Protein AF-A0A6J6BYZ2-F1 (afdb_monomer)

Structure (mmCIF, N/CA/C/O backbone):
data_AF-A0A6J6BYZ2-F1
#
_entry.id   AF-A0A6J6BYZ2-F1
#
loop_
_atom_site.group_PDB
_atom_site.id
_atom_site.type_symbol
_atom_site.label_atom_id
_atom_site.label_alt_id
_atom_site.label_comp_id
_atom_site.label_asym_id
_atom_site.label_entity_id
_atom_site.label_seq_id
_atom_site.pdbx_PDB_ins_code
_atom_site.Cartn_x
_atom_site.Cartn_y
_atom_site.Cartn_z
_atom_site.occupancy
_atom_site.B_iso_or_equiv
_atom_site.auth_seq_id
_atom_site.auth_comp_id
_atom_site.auth_asym_id
_atom_site.auth_atom_id
_atom_site.pdbx_PDB_model_num
ATOM 1 N N . MET A 1 1 ? 8.458 2.275 -11.409 1.00 92.25 1 MET A N 1
ATOM 2 C CA . MET A 1 1 ? 8.132 2.895 -10.101 1.00 92.25 1 MET A CA 1
ATOM 3 C C . MET A 1 1 ? 6.629 3.057 -10.037 1.00 92.25 1 MET A C 1
ATOM 5 O O . MET A 1 1 ? 6.067 3.569 -10.996 1.00 92.25 1 MET A O 1
ATOM 9 N N . ILE A 1 2 ? 5.997 2.634 -8.947 1.00 96.31 2 ILE A N 1
ATOM 10 C CA . ILE A 1 2 ? 4.551 2.779 -8.739 1.00 96.31 2 ILE A CA 1
ATOM 11 C C . ILE A 1 2 ? 4.297 4.046 -7.915 1.00 96.31 2 ILE A C 1
ATOM 13 O O . ILE A 1 2 ? 4.991 4.297 -6.932 1.00 96.31 2 ILE A O 1
ATOM 17 N N . VAL A 1 3 ? 3.327 4.867 -8.313 1.00 97.38 3 VAL A N 1
ATOM 18 C CA . VAL A 1 3 ? 3.015 6.133 -7.636 1.00 97.38 3 VAL A CA 1
ATOM 19 C C . VAL A 1 3 ? 1.524 6.199 -7.349 1.00 97.38 3 VAL A C 1
ATOM 21 O O . VAL A 1 3 ? 0.715 6.078 -8.263 1.00 97.38 3 VAL A O 1
ATOM 24 N N . ASP A 1 4 ? 1.172 6.419 -6.087 1.00 97.44 4 ASP A N 1
ATOM 25 C CA . ASP A 1 4 ? -0.207 6.595 -5.637 1.00 97.44 4 ASP A CA 1
ATOM 26 C C . ASP A 1 4 ? -0.396 8.027 -5.120 1.00 97.44 4 ASP A C 1
ATOM 28 O O . ASP A 1 4 ? 0.262 8.461 -4.170 1.00 97.44 4 ASP A O 1
ATOM 32 N N . LEU A 1 5 ? -1.257 8.785 -5.801 1.00 96.62 5 LEU A N 1
ATOM 33 C CA . LEU A 1 5 ? -1.532 10.184 -5.486 1.00 96.62 5 LEU A CA 1
ATOM 34 C C . LEU A 1 5 ? -2.597 10.269 -4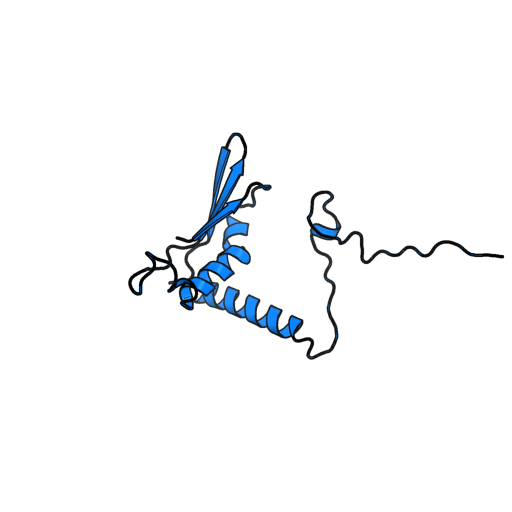.390 1.00 96.62 5 LEU A C 1
ATOM 36 O O . LEU A 1 5 ? -3.701 9.746 -4.534 1.00 96.62 5 LEU A O 1
ATOM 40 N N . LYS A 1 6 ? -2.286 10.981 -3.307 1.00 94.06 6 LYS A N 1
ATOM 41 C CA . LYS A 1 6 ? -3.182 11.192 -2.167 1.00 94.06 6 LYS A CA 1
ATOM 42 C C . LYS A 1 6 ? -3.421 12.679 -1.932 1.00 94.06 6 LYS A C 1
ATOM 44 O O . LYS A 1 6 ? -2.505 13.483 -2.030 1.00 94.06 6 LYS A O 1
ATOM 49 N N . THR A 1 7 ? -4.640 13.033 -1.540 1.00 91.88 7 THR A N 1
ATOM 50 C CA . THR A 1 7 ? -5.015 14.394 -1.101 1.00 91.88 7 THR A CA 1
ATOM 51 C C . THR A 1 7 ? -5.242 14.491 0.412 1.00 91.88 7 THR A C 1
ATOM 53 O O . THR A 1 7 ? -5.524 15.563 0.939 1.00 91.88 7 THR A O 1
ATOM 56 N N . GLY A 1 8 ? -5.150 13.359 1.118 1.00 86.25 8 GLY A N 1
ATOM 57 C CA . GLY A 1 8 ? -5.378 13.261 2.558 1.00 86.25 8 GLY A CA 1
ATOM 58 C C . GLY A 1 8 ? -4.173 13.662 3.410 1.00 86.25 8 GLY A C 1
ATOM 59 O O . GLY A 1 8 ? -3.166 14.175 2.923 1.00 86.25 8 GLY A O 1
ATOM 60 N N . THR A 1 9 ? -4.274 13.395 4.711 1.00 87.12 9 THR A N 1
ATOM 61 C CA . THR A 1 9 ? -3.189 13.644 5.665 1.00 87.12 9 THR A CA 1
ATOM 62 C C . THR A 1 9 ? -1.993 12.733 5.404 1.00 87.12 9 THR A C 1
ATOM 64 O O . THR A 1 9 ? -2.130 11.528 5.203 1.00 87.12 9 THR A O 1
ATOM 67 N N . GLU A 1 10 ? -0.807 13.331 5.444 1.00 90.81 10 GLU A N 1
ATOM 68 C CA . GLU A 1 10 ? 0.463 12.648 5.229 1.00 90.81 10 GLU A CA 1
ATOM 69 C C . GLU A 1 10 ? 0.753 11.639 6.351 1.00 90.81 10 GLU A C 1
ATOM 71 O O . GLU A 1 10 ? 0.561 11.933 7.532 1.00 90.81 10 GLU A O 1
ATOM 76 N N . ILE A 1 11 ? 1.290 10.469 6.001 1.00 92.75 11 ILE A N 1
ATOM 77 C CA . ILE A 1 11 ? 1.820 9.499 6.975 1.00 92.75 11 ILE A CA 1
ATOM 78 C C . ILE A 1 11 ? 3.329 9.699 7.185 1.00 92.75 11 ILE A C 1
ATOM 80 O O . ILE A 1 11 ? 3.973 10.450 6.449 1.00 92.75 11 ILE A O 1
ATOM 84 N N . SER A 1 12 ? 3.932 9.047 8.184 1.00 95.12 12 SER A N 1
ATOM 85 C CA . SER A 1 12 ? 5.396 9.057 8.339 1.00 95.12 12 SER A CA 1
ATOM 86 C C . SER A 1 12 ? 6.078 8.220 7.250 1.00 95.12 12 SER A C 1
ATOM 88 O O . SER A 1 12 ? 5.460 7.342 6.649 1.00 95.12 12 SER A O 1
ATOM 90 N N . LYS A 1 13 ? 7.365 8.484 6.991 1.00 95.31 13 LYS A N 1
ATOM 91 C CA . LYS A 1 13 ? 8.161 7.692 6.036 1.00 95.31 13 LYS A CA 1
ATOM 92 C C . LYS A 1 13 ? 8.257 6.226 6.463 1.00 95.31 13 LYS A C 1
ATOM 94 O O . LYS A 1 13 ? 8.053 5.353 5.633 1.00 95.31 13 LYS A O 1
ATOM 99 N N . ASP A 1 14 ? 8.445 5.968 7.755 1.00 96.31 14 ASP A N 1
ATOM 100 C CA . ASP A 1 14 ? 8.530 4.601 8.282 1.00 96.31 14 ASP A CA 1
ATOM 101 C C . ASP A 1 14 ? 7.211 3.839 8.103 1.00 96.31 14 ASP A C 1
ATOM 103 O O . ASP A 1 14 ? 7.212 2.689 7.685 1.00 96.31 14 ASP A O 1
ATOM 107 N N . LYS A 1 15 ? 6.058 4.497 8.310 1.00 95.25 15 LYS A N 1
ATOM 108 C CA . LYS A 1 15 ? 4.747 3.880 8.040 1.00 95.25 15 LYS A CA 1
ATOM 109 C C . LYS A 1 15 ? 4.523 3.578 6.559 1.00 95.25 15 LYS A C 1
ATOM 111 O O . LYS A 1 15 ? 3.725 2.705 6.240 1.00 95.25 15 LYS A O 1
ATOM 116 N N . ALA A 1 16 ? 5.184 4.303 5.661 1.00 96.50 16 ALA A N 1
ATOM 117 C CA . ALA A 1 16 ? 5.076 4.051 4.231 1.00 96.50 16 ALA A CA 1
ATOM 118 C C . ALA A 1 16 ? 5.827 2.785 3.802 1.00 96.50 16 ALA A C 1
ATOM 120 O O . ALA A 1 16 ? 5.404 2.136 2.850 1.00 96.50 16 ALA A O 1
ATOM 121 N N . GLN A 1 17 ? 6.883 2.405 4.529 1.00 96.56 17 GLN A N 1
ATOM 122 C CA . GLN A 1 17 ? 7.647 1.185 4.255 1.00 96.56 17 GLN A CA 1
ATOM 123 C C . GLN A 1 17 ? 6.801 -0.080 4.419 1.00 96.56 17 GLN A C 1
ATOM 125 O O . GLN A 1 17 ? 6.927 -0.995 3.614 1.00 96.56 17 GLN A O 1
ATOM 130 N N . GLU A 1 18 ? 5.858 -0.079 5.361 1.00 95.19 18 GLU A N 1
ATOM 131 C CA . GLU A 1 18 ? 4.939 -1.198 5.610 1.00 95.19 18 GLU A CA 1
ATOM 132 C C . GLU A 1 18 ? 3.512 -0.925 5.100 1.00 95.19 18 GLU A C 1
ATOM 134 O O . GLU A 1 18 ? 2.542 -1.513 5.572 1.00 95.19 18 GLU A O 1
ATOM 139 N N . HIS A 1 19 ? 3.338 0.013 4.160 1.00 96.88 19 HIS A N 1
ATOM 140 C CA . HIS A 1 19 ? 2.005 0.416 3.713 1.00 96.88 19 HIS A CA 1
ATOM 141 C C . HIS A 1 19 ? 1.349 -0.672 2.836 1.00 96.88 19 HIS A C 1
ATOM 143 O O . HIS A 1 19 ? 1.817 -0.893 1.711 1.00 96.88 19 HIS A O 1
ATOM 149 N N . PRO A 1 20 ? 0.225 -1.295 3.259 1.00 96.12 20 PRO A N 1
ATOM 150 C CA . PRO A 1 20 ? -0.340 -2.462 2.569 1.00 96.12 20 PRO A CA 1
ATOM 151 C C . PRO A 1 20 ? -0.735 -2.188 1.118 1.00 96.12 20 PRO A C 1
ATOM 153 O O . PRO A 1 20 ? -0.490 -3.003 0.235 1.00 96.12 20 PRO A O 1
ATOM 156 N N . GLN A 1 21 ? -1.296 -1.004 0.844 1.00 96.31 21 GLN A N 1
ATOM 157 C CA . GLN A 1 21 ? -1.715 -0.631 -0.509 1.00 96.31 21 GLN A CA 1
ATOM 158 C C . GLN A 1 21 ? -0.522 -0.554 -1.477 1.00 96.31 21 GLN A C 1
ATOM 160 O O . GLN A 1 21 ? -0.639 -0.983 -2.620 1.00 96.31 21 GLN A O 1
ATOM 165 N N . LEU A 1 22 ? 0.629 -0.033 -1.025 1.00 98.00 22 LEU A N 1
ATOM 166 C CA . LEU A 1 22 ? 1.819 0.059 -1.874 1.00 98.00 22 LEU A CA 1
ATOM 167 C C . LEU A 1 22 ? 2.421 -1.334 -2.094 1.00 98.00 22 LEU A C 1
ATOM 169 O O . LEU A 1 22 ? 2.719 -1.687 -3.235 1.00 98.00 22 LEU A O 1
ATOM 173 N N . GLY A 1 23 ? 2.517 -2.140 -1.029 1.00 97.50 23 GLY A N 1
ATOM 174 C CA . GLY A 1 23 ? 3.030 -3.508 -1.100 1.00 97.50 23 GLY A CA 1
ATOM 175 C C . GLY A 1 23 ? 2.210 -4.374 -2.056 1.00 97.50 23 GLY A C 1
ATOM 176 O O . GLY A 1 23 ? 2.769 -5.060 -2.906 1.00 97.50 23 GLY A O 1
ATOM 177 N N . LEU A 1 24 ? 0.880 -4.253 -2.015 1.00 97.69 24 LEU A N 1
ATOM 178 C CA . LEU A 1 24 ? -0.014 -4.979 -2.915 1.00 97.69 24 LEU A CA 1
ATOM 179 C C . LEU A 1 24 ? 0.191 -4.603 -4.391 1.00 97.69 24 LEU A C 1
ATOM 181 O O . LEU A 1 24 ? 0.211 -5.485 -5.246 1.00 97.69 24 LEU A O 1
ATOM 185 N N . TYR A 1 25 ? 0.390 -3.319 -4.711 1.00 97.75 25 TYR A N 1
ATOM 186 C CA . TYR A 1 25 ? 0.705 -2.916 -6.086 1.00 97.75 25 TYR A CA 1
ATOM 187 C C . TYR A 1 25 ? 2.048 -3.471 -6.557 1.00 97.75 25 TYR A C 1
ATOM 189 O O . TYR A 1 25 ? 2.180 -3.893 -7.705 1.00 97.75 25 TYR A O 1
ATOM 197 N N . GLN A 1 26 ? 3.041 -3.495 -5.670 1.00 97.56 26 GLN A N 1
ATOM 198 C CA . GLN A 1 26 ? 4.342 -4.087 -5.957 1.00 97.56 26 GLN A CA 1
ATOM 199 C C . GLN A 1 26 ? 4.236 -5.598 -6.217 1.00 97.56 26 GLN A C 1
ATOM 201 O O . GLN A 1 26 ? 4.807 -6.079 -7.195 1.00 97.56 26 GLN A O 1
ATOM 206 N N . LEU A 1 27 ? 3.451 -6.330 -5.416 1.00 96.94 27 LEU A N 1
ATOM 207 C CA . LEU A 1 27 ? 3.160 -7.748 -5.655 1.00 96.94 27 LEU A CA 1
ATOM 208 C C . LEU A 1 27 ? 2.412 -7.972 -6.972 1.00 96.94 27 LEU A C 1
ATOM 210 O O . LEU A 1 27 ? 2.736 -8.909 -7.696 1.00 96.94 27 LEU A O 1
ATOM 214 N N . ALA A 1 28 ? 1.453 -7.112 -7.315 1.00 95.81 28 ALA A N 1
ATOM 215 C CA . ALA A 1 28 ? 0.739 -7.194 -8.586 1.00 95.81 28 ALA A CA 1
ATOM 216 C C . ALA A 1 28 ? 1.699 -7.053 -9.780 1.00 95.81 28 ALA A C 1
ATOM 218 O O . ALA A 1 28 ? 1.631 -7.845 -10.719 1.00 95.81 28 ALA A O 1
ATOM 219 N N . PHE A 1 29 ? 2.645 -6.108 -9.714 1.00 95.19 29 PHE A N 1
ATOM 220 C CA . PHE A 1 29 ? 3.699 -5.980 -10.723 1.00 95.19 29 PHE A CA 1
ATOM 221 C C . PHE A 1 29 ? 4.583 -7.232 -10.782 1.00 95.19 29 PHE A C 1
ATOM 223 O O . PHE A 1 29 ? 4.800 -7.773 -11.861 1.00 95.19 29 PHE A O 1
ATOM 230 N N . ALA A 1 30 ? 5.052 -7.724 -9.631 1.00 93.44 30 ALA A N 1
ATOM 231 C CA . ALA A 1 30 ? 5.898 -8.918 -9.558 1.00 93.44 30 ALA A CA 1
ATOM 232 C C . ALA A 1 30 ? 5.206 -10.192 -10.084 1.00 93.44 30 ALA A C 1
ATOM 234 O O . ALA A 1 30 ? 5.884 -11.127 -10.496 1.00 93.44 30 ALA A O 1
ATOM 235 N N . ASN A 1 31 ? 3.870 -10.217 -10.085 1.00 93.44 31 ASN A N 1
ATOM 236 C CA . ASN A 1 31 ? 3.042 -11.308 -10.597 1.00 93.44 31 ASN A CA 1
ATOM 237 C C . ASN A 1 31 ? 2.415 -10.994 -11.969 1.00 93.44 31 ASN A C 1
ATOM 239 O O . ASN A 1 31 ? 1.377 -11.561 -12.305 1.00 93.44 31 ASN A O 1
ATOM 243 N N . HIS A 1 32 ? 3.023 -10.104 -12.764 1.00 93.06 32 HIS A N 1
ATOM 244 C CA . HIS A 1 32 ? 2.641 -9.854 -14.164 1.00 93.06 32 HIS A CA 1
ATOM 245 C C . HIS A 1 32 ? 1.222 -9.294 -14.371 1.00 93.06 32 HIS A C 1
ATOM 247 O O . HIS A 1 32 ? 0.675 -9.318 -15.475 1.00 93.06 32 HIS A O 1
ATOM 253 N N . ALA A 1 33 ? 0.596 -8.736 -13.328 1.00 94.56 33 ALA A N 1
ATOM 254 C CA . ALA A 1 33 ? -0.770 -8.218 -13.427 1.00 94.56 33 ALA A CA 1
ATOM 255 C C . ALA A 1 33 ? -0.882 -6.994 -14.357 1.00 94.56 33 ALA A C 1
ATOM 257 O O . ALA A 1 33 ? -1.978 -6.663 -14.808 1.00 94.56 33 ALA A O 1
ATOM 258 N N . PHE A 1 34 ? 0.235 -6.320 -14.648 1.00 93.62 34 PHE A N 1
ATOM 259 C CA . PHE A 1 34 ? 0.287 -5.094 -15.447 1.00 93.62 34 PHE A CA 1
ATOM 260 C C . PHE A 1 34 ? 0.803 -5.291 -16.879 1.00 93.62 34 PHE A C 1
ATOM 262 O O . PHE A 1 34 ? 0.922 -4.306 -17.599 1.00 93.62 34 PHE A O 1
ATOM 269 N N . ASP A 1 35 ? 1.038 -6.526 -17.332 1.00 92.44 35 ASP A N 1
ATOM 270 C CA . ASP A 1 35 ? 1.571 -6.824 -18.677 1.00 92.44 35 ASP A CA 1
ATOM 271 C C . ASP A 1 35 ? 0.663 -6.332 -19.826 1.00 92.44 35 ASP A C 1
ATOM 273 O O . ASP A 1 35 ? 1.082 -6.226 -20.975 1.00 92.44 35 ASP A O 1
ATOM 277 N N . HIS A 1 36 ? -0.599 -6.021 -19.525 1.00 92.31 36 HIS A N 1
ATOM 278 C CA . HIS A 1 36 ? -1.563 -5.460 -20.473 1.00 92.31 36 HIS A CA 1
ATOM 279 C C . HIS A 1 36 ? -1.447 -3.933 -20.646 1.00 92.31 36 HIS A C 1
ATOM 281 O O . HIS A 1 36 ? -2.149 -3.362 -21.480 1.00 92.31 36 HIS A O 1
ATOM 287 N N . ILE A 1 37 ? -0.622 -3.258 -19.841 1.00 93.44 37 ILE A N 1
ATOM 288 C CA . ILE A 1 37 ? -0.443 -1.805 -19.876 1.00 93.44 37 ILE A CA 1
ATOM 289 C C . ILE A 1 37 ? 0.653 -1.455 -20.884 1.00 93.44 37 ILE A C 1
ATOM 291 O O . ILE A 1 37 ? 1.786 -1.922 -20.782 1.00 93.44 37 ILE A O 1
ATOM 295 N N . GLU A 1 38 ? 0.332 -0.580 -21.837 1.00 93.81 38 GLU A N 1
ATOM 296 C CA . GLU A 1 38 ? 1.305 -0.070 -22.804 1.00 93.81 38 GLU A CA 1
ATOM 297 C C . GLU A 1 38 ? 2.503 0.587 -22.095 1.00 93.81 38 GLU A C 1
ATOM 299 O O . GLU A 1 38 ? 2.342 1.424 -21.204 1.00 93.81 38 GLU A O 1
ATOM 304 N N . GLY A 1 39 ? 3.716 0.206 -22.500 1.00 88.38 39 GLY A N 1
ATOM 305 C CA . GLY A 1 39 ? 4.960 0.710 -21.914 1.00 88.38 39 GLY A CA 1
ATOM 306 C C . GLY A 1 39 ? 5.473 -0.079 -20.705 1.00 88.38 39 GLY A C 1
ATOM 307 O O . GLY A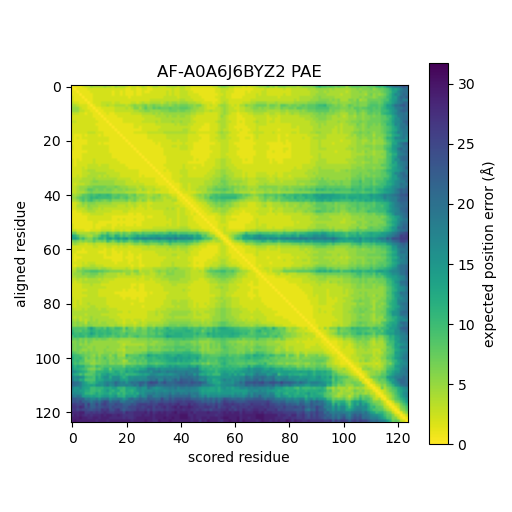 1 39 ? 6.538 0.262 -20.193 1.00 88.38 39 GLY A O 1
ATOM 308 N N . ILE A 1 40 ? 4.766 -1.127 -20.270 1.00 90.62 40 ILE A N 1
ATOM 309 C CA . ILE A 1 40 ? 5.291 -2.143 -19.350 1.00 90.62 40 ILE A CA 1
ATOM 310 C C . ILE A 1 40 ? 5.574 -3.404 -20.164 1.00 90.62 40 ILE A C 1
ATOM 312 O O . ILE A 1 40 ? 4.687 -3.956 -20.809 1.00 90.62 40 ILE A O 1
ATOM 316 N N . ASP A 1 41 ? 6.826 -3.844 -20.154 1.00 86.81 41 ASP A N 1
ATOM 317 C CA . ASP A 1 41 ? 7.294 -5.022 -20.883 1.00 86.81 41 ASP A CA 1
ATOM 318 C C . ASP A 1 41 ? 8.076 -5.980 -19.973 1.00 86.81 41 ASP A C 1
ATOM 320 O O . ASP A 1 41 ? 8.327 -5.702 -18.800 1.00 86.81 41 ASP A O 1
ATOM 324 N N . SER A 1 42 ? 8.514 -7.115 -20.519 1.00 82.69 42 SER A N 1
ATOM 325 C CA . SER A 1 42 ? 9.283 -8.118 -19.771 1.00 82.69 42 SER A CA 1
ATOM 326 C C . SER A 1 42 ? 10.649 -7.626 -19.272 1.00 82.69 42 SER A C 1
ATOM 328 O O . SER A 1 42 ? 11.267 -8.294 -18.447 1.00 82.69 42 SER A O 1
ATOM 330 N N . ALA A 1 43 ? 11.159 -6.506 -19.794 1.00 87.69 43 ALA A N 1
ATOM 331 C CA . ALA A 1 43 ? 12.405 -5.889 -19.341 1.00 87.69 43 ALA A CA 1
ATOM 332 C C . ALA A 1 43 ? 12.171 -4.852 -18.228 1.00 87.69 43 ALA A C 1
ATOM 334 O O . ALA A 1 43 ? 13.126 -4.358 -17.625 1.00 87.69 43 ALA A O 1
ATOM 335 N N . SER A 1 44 ? 10.913 -4.519 -17.944 1.00 91.50 44 SER A N 1
ATOM 336 C CA . SER A 1 44 ? 10.538 -3.553 -16.925 1.00 91.50 44 SER A CA 1
ATOM 337 C C . SER A 1 44 ? 10.822 -4.106 -15.530 1.00 91.50 44 SER A C 1
ATOM 339 O O . SER A 1 44 ? 10.396 -5.199 -15.165 1.00 91.50 44 SER A O 1
ATOM 341 N N . VAL A 1 45 ? 11.533 -3.321 -14.717 1.00 91.81 45 VAL A N 1
ATOM 342 C CA . VAL A 1 45 ? 11.939 -3.712 -13.360 1.00 91.81 45 VAL A CA 1
ATOM 343 C C . VAL A 1 45 ? 11.183 -2.895 -12.318 1.00 91.81 45 VAL A C 1
ATOM 345 O O . VAL A 1 45 ? 10.959 -1.686 -12.462 1.00 91.81 45 VAL A O 1
ATOM 348 N N . LEU A 1 46 ? 10.817 -3.552 -11.219 1.00 93.25 46 LEU A N 1
ATOM 349 C CA . LEU A 1 46 ? 10.164 -2.911 -10.092 1.00 93.25 46 LEU A CA 1
ATOM 350 C C . LEU A 1 46 ? 11.129 -1.960 -9.367 1.00 93.25 46 LEU A C 1
ATOM 352 O O . LEU A 1 46 ? 12.020 -2.375 -8.630 1.00 93.25 46 LEU A O 1
ATOM 356 N N . GLY A 1 47 ? 10.919 -0.658 -9.549 1.00 94.62 47 GLY A N 1
ATOM 357 C CA . GLY A 1 47 ? 11.709 0.394 -8.896 1.00 94.62 47 GLY A CA 1
ATOM 358 C C . GLY A 1 47 ? 11.250 0.783 -7.485 1.00 94.62 47 GLY A C 1
ATOM 359 O O . GLY A 1 47 ? 11.742 1.778 -6.967 1.00 94.62 47 GLY A O 1
ATOM 360 N N . GLY A 1 48 ? 10.288 0.070 -6.893 1.00 96.31 48 GLY A N 1
ATOM 361 C CA . GLY A 1 48 ? 9.616 0.472 -5.653 1.00 96.31 48 GLY A CA 1
ATOM 362 C C . GLY A 1 48 ? 8.276 1.163 -5.879 1.00 96.31 48 GLY A C 1
ATOM 363 O O . GLY A 1 48 ? 7.765 1.235 -7.010 1.00 96.31 48 GLY A O 1
ATOM 364 N N . ALA A 1 49 ? 7.717 1.680 -4.788 1.00 98.00 49 ALA A N 1
ATOM 365 C CA . ALA A 1 49 ? 6.452 2.398 -4.783 1.00 98.00 49 ALA A CA 1
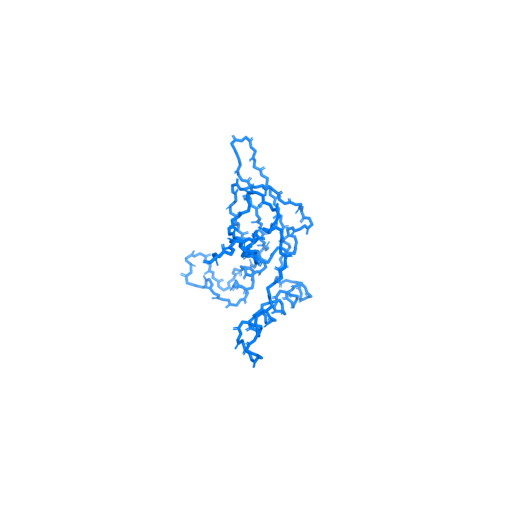ATOM 366 C C . ALA A 1 49 ? 6.514 3.651 -3.898 1.00 98.00 49 ALA A C 1
ATOM 368 O O . ALA A 1 49 ? 7.344 3.748 -2.998 1.00 98.00 49 ALA A O 1
ATOM 369 N N . LYS A 1 50 ? 5.639 4.632 -4.127 1.00 98.12 50 LYS A N 1
ATOM 370 C CA . LYS A 1 50 ? 5.516 5.796 -3.239 1.00 98.12 50 LYS A CA 1
ATOM 371 C C . LYS A 1 50 ? 4.103 6.350 -3.170 1.00 98.12 50 LYS A C 1
ATOM 373 O O . LYS A 1 50 ? 3.382 6.358 -4.166 1.00 98.12 50 LYS A O 1
ATOM 378 N N . LEU A 1 51 ? 3.761 6.901 -2.009 1.00 97.94 51 LEU A N 1
ATOM 379 C CA . LEU A 1 51 ? 2.641 7.828 -1.869 1.00 97.94 51 LEU A CA 1
ATOM 380 C C . LEU A 1 51 ? 3.138 9.243 -2.165 1.00 97.94 51 LEU A C 1
ATOM 382 O O . LEU A 1 51 ? 4.168 9.665 -1.630 1.00 97.94 51 LEU A O 1
ATOM 386 N N . VAL A 1 52 ? 2.402 9.983 -2.985 1.00 97.50 52 VAL A N 1
ATOM 387 C CA . VAL A 1 52 ? 2.630 11.413 -3.206 1.00 97.50 52 VAL A CA 1
ATOM 388 C C . VAL A 1 52 ? 1.422 12.159 -2.675 1.00 97.50 52 VAL A C 1
ATOM 390 O O . VAL A 1 52 ? 0.325 12.055 -3.218 1.00 97.50 52 VAL A O 1
ATOM 393 N N . PHE A 1 53 ? 1.631 12.901 -1.595 1.00 96.00 53 PHE A N 1
ATOM 394 C CA . PHE A 1 53 ? 0.612 13.740 -0.991 1.00 96.00 53 PHE A CA 1
ATOM 395 C C . PHE A 1 53 ? 0.622 15.101 -1.675 1.00 96.00 53 PHE A C 1
ATOM 397 O O . PHE A 1 53 ? 1.633 15.806 -1.654 1.00 96.00 53 PHE A O 1
ATOM 404 N N . VAL A 1 54 ? -0.502 15.451 -2.292 1.00 94.00 54 VAL A N 1
ATOM 405 C CA . VAL A 1 54 ? -0.726 16.722 -2.975 1.00 94.00 54 VAL A CA 1
ATOM 406 C C . VAL A 1 54 ? -1.729 17.523 -2.157 1.00 94.00 54 VAL A C 1
ATOM 408 O O . VAL A 1 54 ? -2.878 17.115 -1.999 1.00 94.00 54 VAL A O 1
ATOM 411 N N . ASN A 1 55 ? -1.292 18.667 -1.642 1.00 87.00 55 ASN A N 1
ATOM 412 C CA . ASN A 1 55 ? -2.165 19.665 -1.033 1.00 87.00 55 ASN A CA 1
ATOM 413 C C . ASN A 1 55 ? -1.961 21.026 -1.716 1.00 87.00 55 ASN A C 1
ATOM 415 O O . ASN A 1 55 ? -1.016 21.198 -2.483 1.00 87.00 55 ASN A O 1
ATOM 419 N N . ASP A 1 56 ? -2.829 21.999 -1.428 1.00 78.00 56 ASP A N 1
ATOM 420 C CA . ASP A 1 56 ? -2.862 23.306 -2.109 1.00 78.00 56 ASP A CA 1
ATOM 421 C C . ASP A 1 56 ? -1.527 24.078 -2.095 1.00 78.00 56 ASP A C 1
ATOM 423 O O . ASP A 1 56 ? -1.368 25.045 -2.840 1.00 78.00 56 ASP A O 1
ATOM 427 N N . LYS A 1 57 ? -0.577 23.709 -1.221 1.00 79.25 57 LYS A N 1
ATOM 428 C CA . LYS A 1 57 ? 0.670 24.459 -1.000 1.00 79.25 57 LYS A CA 1
ATOM 429 C C . LYS A 1 57 ? 1.946 23.625 -1.071 1.00 79.25 57 LYS A C 1
ATOM 431 O O . LYS A 1 57 ? 3.010 24.204 -1.253 1.00 79.25 57 LYS A O 1
ATOM 436 N N . ASN A 1 58 ? 1.869 22.308 -0.904 1.00 84.19 58 ASN A N 1
ATOM 437 C CA . ASN A 1 58 ? 3.018 21.426 -0.751 1.00 84.19 58 ASN A CA 1
ATOM 438 C C . ASN A 1 58 ? 2.785 20.079 -1.444 1.00 84.19 58 ASN A C 1
ATOM 440 O O . ASN A 1 58 ? 1.682 19.529 -1.450 1.00 84.19 58 ASN A O 1
ATOM 444 N N . LEU A 1 59 ? 3.882 19.526 -1.959 1.00 92.62 59 LEU A N 1
ATOM 445 C CA . LEU A 1 59 ? 3.974 18.157 -2.442 1.00 92.62 59 LEU A CA 1
ATOM 446 C C . LEU A 1 59 ? 4.962 17.409 -1.554 1.00 92.62 59 LEU A C 1
ATOM 448 O O . LEU A 1 59 ? 6.075 17.886 -1.323 1.00 92.62 59 LEU A O 1
ATOM 452 N N . SER A 1 60 ? 4.563 16.247 -1.045 1.00 95.12 60 SER A N 1
ATOM 453 C CA . SER A 1 60 ? 5.439 15.430 -0.213 1.00 95.12 60 SER A CA 1
ATOM 454 C C . SER A 1 60 ? 5.390 13.964 -0.625 1.00 95.12 60 SER A C 1
ATOM 456 O O . SER A 1 60 ? 4.343 13.420 -0.968 1.00 95.12 60 SER A O 1
ATOM 458 N N . GLU A 1 61 ? 6.550 13.312 -0.607 1.00 96.88 61 GLU A N 1
ATOM 459 C CA . GLU A 1 61 ? 6.686 11.920 -1.031 1.00 96.88 61 GLU A CA 1
ATOM 460 C C . GLU A 1 61 ? 6.945 1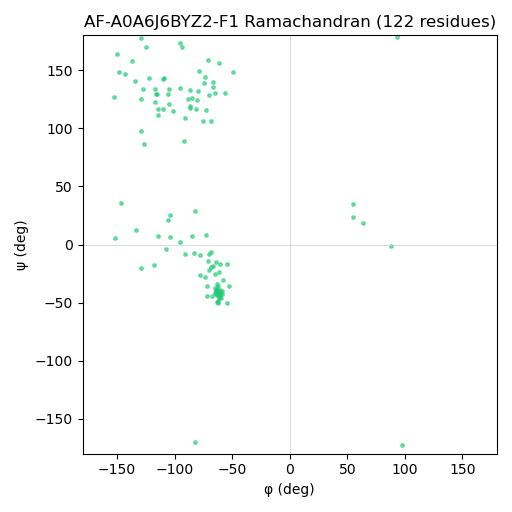1.011 0.168 1.00 96.88 61 GLU A C 1
ATOM 462 O O . GLU A 1 61 ? 7.653 11.383 1.113 1.00 96.88 61 GLU A O 1
ATOM 467 N N . ARG A 1 62 ? 6.371 9.808 0.133 1.00 97.50 62 ARG A N 1
ATOM 468 C CA . ARG A 1 62 ? 6.610 8.737 1.101 1.00 97.50 62 ARG A CA 1
ATOM 469 C C . ARG A 1 62 ? 6.948 7.445 0.353 1.00 97.50 62 ARG A C 1
ATOM 471 O O . ARG A 1 62 ? 6.030 6.791 -0.142 1.00 97.50 62 ARG A O 1
ATOM 478 N N . PRO A 1 63 ? 8.244 7.119 0.208 1.00 97.44 63 PRO A N 1
ATOM 479 C CA . PRO A 1 63 ? 8.674 5.938 -0.525 1.00 97.44 63 PRO A CA 1
ATOM 480 C C . PRO A 1 63 ? 8.522 4.663 0.310 1.00 97.44 63 PRO A C 1
ATOM 482 O O . PRO A 1 63 ? 8.689 4.688 1.530 1.00 97.44 63 PRO A O 1
ATOM 485 N N . GLN A 1 64 ? 8.260 3.567 -0.391 1.00 97.50 64 GLN A N 1
ATOM 486 C CA . GLN A 1 64 ? 8.394 2.186 0.045 1.00 97.50 64 GLN A CA 1
ATOM 487 C C . GLN A 1 64 ? 9.454 1.520 -0.832 1.00 97.50 64 GLN A C 1
ATOM 489 O O . GLN A 1 64 ? 9.436 1.669 -2.061 1.00 97.50 64 GLN A O 1
ATOM 494 N N . ASP A 1 65 ? 10.374 0.794 -0.205 1.00 96.06 65 ASP A N 1
ATOM 495 C CA . ASP A 1 65 ? 11.453 0.125 -0.926 1.00 96.06 65 ASP A CA 1
ATOM 496 C C . ASP A 1 65 ? 10.912 -0.918 -1.915 1.00 96.06 65 ASP A C 1
ATOM 498 O O . ASP A 1 65 ? 9.806 -1.447 -1.761 1.00 96.06 65 ASP A O 1
ATOM 502 N N . SER A 1 66 ? 11.708 -1.217 -2.9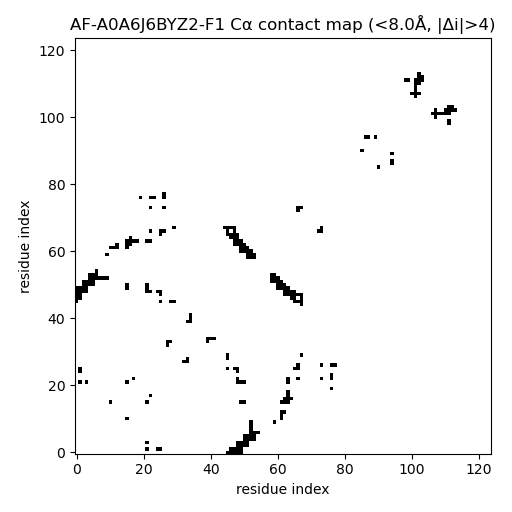45 1.00 96.69 66 SER A N 1
ATOM 503 C CA . SER A 1 66 ? 11.344 -2.235 -3.929 1.00 96.69 66 SER A CA 1
ATOM 504 C C . SER A 1 66 ? 11.273 -3.624 -3.307 1.00 96.69 66 SER A C 1
ATOM 506 O O . SER A 1 66 ? 12.231 -4.077 -2.681 1.00 96.69 66 SER A O 1
ATOM 508 N N . LEU A 1 67 ? 10.171 -4.327 -3.568 1.00 95.81 67 LEU A N 1
ATOM 509 C CA . LEU A 1 67 ? 10.039 -5.751 -3.249 1.00 95.81 67 LEU A CA 1
ATOM 510 C C . LEU A 1 67 ? 10.771 -6.657 -4.253 1.00 95.81 67 LEU A C 1
ATOM 512 O O . LEU A 1 67 ? 10.891 -7.852 -4.019 1.00 95.81 67 LEU A O 1
ATOM 516 N N . GLY A 1 68 ? 11.280 -6.114 -5.366 1.00 90.69 68 GLY A N 1
ATOM 517 C CA . GLY A 1 68 ? 11.904 -6.911 -6.431 1.00 90.69 68 GLY A CA 1
ATOM 518 C C . GLY A 1 68 ? 13.239 -7.562 -6.047 1.00 90.69 68 GLY A C 1
ATOM 519 O O . GLY A 1 68 ? 13.668 -8.502 -6.709 1.00 90.69 68 GLY A O 1
ATOM 520 N N . HIS A 1 69 ? 13.893 -7.066 -4.993 1.00 86.69 69 HIS A N 1
ATOM 521 C CA . HIS A 1 69 ? 15.187 -7.567 -4.505 1.00 86.69 69 HIS A CA 1
ATOM 522 C C . HIS A 1 69 ? 15.216 -7.771 -2.984 1.00 86.69 69 HIS A C 1
ATOM 524 O O . HIS A 1 69 ? 16.289 -7.900 -2.399 1.00 86.69 69 HIS A O 1
ATOM 530 N N . ASN A 1 70 ? 14.054 -7.738 -2.332 1.00 90.88 70 ASN A N 1
ATOM 531 C CA . ASN A 1 70 ? 13.937 -7.909 -0.891 1.00 90.88 70 ASN A CA 1
ATOM 532 C C . ASN A 1 70 ? 12.920 -9.014 -0.611 1.00 90.88 70 ASN A C 1
ATOM 534 O O . ASN A 1 70 ? 11.730 -8.744 -0.442 1.00 90.88 70 ASN A O 1
ATOM 538 N N . ASP A 1 71 ? 13.414 -10.251 -0.602 1.00 92.12 71 ASP A N 1
ATOM 539 C CA . ASP A 1 71 ? 12.587 -11.448 -0.448 1.00 92.12 71 ASP A CA 1
ATOM 540 C C . ASP A 1 71 ? 11.868 -11.474 0.905 1.00 92.12 71 ASP A C 1
ATOM 542 O O . ASP A 1 71 ? 10.705 -11.852 0.957 1.00 92.12 71 ASP A O 1
ATOM 546 N N . GLU A 1 72 ? 12.499 -10.978 1.974 1.00 94.00 72 GLU A N 1
ATOM 547 C CA . GLU A 1 72 ? 11.884 -10.891 3.306 1.00 94.00 72 GLU A CA 1
ATOM 548 C C . GLU A 1 72 ? 10.667 -9.953 3.306 1.00 94.00 72 GLU A C 1
ATOM 550 O O . GLU A 1 72 ? 9.578 -10.328 3.744 1.00 94.00 72 GLU A O 1
ATOM 555 N N . LYS A 1 73 ? 10.811 -8.734 2.763 1.00 93.44 73 LYS A N 1
ATOM 556 C CA . LYS A 1 73 ? 9.679 -7.799 2.637 1.00 93.44 73 LYS A CA 1
ATOM 557 C C . LYS A 1 73 ? 8.616 -8.339 1.685 1.00 93.44 73 LYS A C 1
ATOM 559 O O . LYS A 1 73 ? 7.426 -8.142 1.917 1.00 93.44 73 LYS A O 1
ATOM 564 N N . ARG A 1 74 ? 9.021 -9.004 0.603 1.00 95.69 74 ARG A N 1
ATOM 565 C CA . ARG A 1 74 ? 8.089 -9.617 -0.344 1.00 95.69 74 ARG A CA 1
ATOM 566 C C . ARG A 1 74 ? 7.256 -10.704 0.340 1.00 95.69 74 ARG A C 1
ATOM 568 O O . ARG A 1 74 ? 6.031 -10.646 0.266 1.00 95.69 74 ARG A O 1
ATOM 575 N N . GLU A 1 75 ? 7.906 -11.624 1.045 1.00 96.75 75 GLU A N 1
ATOM 576 C CA . GLU A 1 75 ? 7.264 -12.687 1.819 1.00 96.75 75 GLU A CA 1
ATOM 577 C C . GLU A 1 75 ? 6.325 -12.105 2.885 1.00 96.75 75 GLU A C 1
ATOM 579 O O . GLU A 1 75 ? 5.210 -12.592 3.058 1.00 96.75 75 GLU A O 1
ATOM 584 N N . HIS A 1 76 ? 6.717 -11.014 3.554 1.00 95.94 76 HIS A N 1
ATOM 585 C CA . HIS A 1 76 ? 5.849 -10.317 4.505 1.00 95.94 76 HIS A CA 1
ATOM 586 C C . HIS A 1 76 ? 4.503 -9.908 3.882 1.00 95.94 76 HIS A C 1
ATOM 588 O O . HIS A 1 76 ? 3.444 -10.207 4.442 1.00 95.94 76 HIS A O 1
ATOM 594 N N . PHE A 1 77 ? 4.520 -9.259 2.712 1.00 97.38 77 PHE A N 1
ATOM 595 C CA . PHE A 1 77 ? 3.287 -8.843 2.038 1.00 97.38 77 PHE A CA 1
ATOM 596 C C . PHE A 1 77 ? 2.511 -10.023 1.439 1.00 97.38 77 PHE A C 1
ATOM 598 O O . PHE A 1 77 ? 1.281 -10.007 1.478 1.00 97.38 77 PHE A O 1
ATOM 605 N N . GLU A 1 78 ? 3.186 -11.051 0.917 1.00 97.38 78 GLU A N 1
ATOM 606 C CA . GLU A 1 78 ? 2.525 -12.273 0.435 1.00 97.38 78 GLU A CA 1
ATOM 607 C C . GLU A 1 78 ? 1.782 -12.979 1.581 1.00 97.38 78 GLU A C 1
ATOM 609 O O . GLU A 1 78 ? 0.600 -13.303 1.441 1.00 97.38 78 GLU A O 1
ATOM 614 N N . ASN A 1 79 ? 2.423 -13.115 2.745 1.00 97.44 79 ASN A N 1
ATOM 615 C CA . ASN A 1 79 ? 1.814 -13.674 3.952 1.00 97.44 79 ASN A CA 1
ATOM 616 C C . ASN A 1 79 ? 0.644 -12.822 4.461 1.00 97.44 79 ASN A C 1
ATOM 618 O O . ASN A 1 79 ? -0.374 -13.373 4.873 1.00 97.44 79 ASN A O 1
ATOM 622 N N . MET A 1 80 ? 0.751 -11.490 4.393 1.00 95.88 80 MET A N 1
ATOM 623 C CA . MET A 1 80 ? -0.347 -10.582 4.743 1.00 95.88 80 MET A CA 1
ATOM 624 C C . MET A 1 80 ? -1.570 -10.786 3.837 1.00 95.88 80 MET A C 1
ATOM 626 O O . MET A 1 80 ? -2.701 -10.788 4.316 1.00 95.88 80 MET A O 1
ATOM 630 N N . VAL A 1 81 ? -1.369 -10.961 2.527 1.00 95.94 81 VAL A N 1
ATOM 631 C CA . VAL A 1 81 ? -2.474 -11.233 1.593 1.00 95.94 81 VAL A CA 1
ATOM 632 C C . VAL A 1 81 ? -3.072 -12.614 1.860 1.00 95.94 81 VAL A C 1
ATOM 634 O O . VAL A 1 81 ? -4.294 -12.743 1.919 1.00 95.94 81 VAL A O 1
ATOM 637 N N . ALA A 1 82 ? -2.231 -13.631 2.057 1.00 96.06 82 ALA A N 1
ATOM 638 C CA . ALA A 1 82 ? -2.675 -14.993 2.328 1.00 96.06 82 ALA A CA 1
ATOM 639 C C . ALA A 1 82 ? -3.527 -15.081 3.604 1.00 96.06 82 ALA A C 1
ATOM 641 O O . ALA A 1 82 ? -4.613 -15.661 3.561 1.00 96.06 82 ALA A O 1
ATOM 642 N N . SER A 1 83 ? -3.090 -14.453 4.702 1.00 93.62 83 SER A N 1
ATOM 643 C CA . SER A 1 83 ? -3.832 -14.471 5.967 1.00 93.62 83 SER A CA 1
ATOM 644 C C . SER A 1 83 ? -5.191 -13.779 5.849 1.00 93.62 83 SER A C 1
ATOM 646 O O . SER A 1 83 ? -6.201 -14.321 6.294 1.00 93.62 83 SER A O 1
ATOM 648 N N . VAL A 1 84 ? -5.254 -12.624 5.176 1.00 92.06 84 VAL A N 1
ATOM 649 C CA . VAL A 1 84 ? -6.518 -11.907 4.952 1.00 92.06 84 VAL A CA 1
ATOM 650 C C . VAL A 1 84 ? -7.472 -12.731 4.084 1.00 92.06 84 VAL A C 1
ATOM 652 O O . VAL A 1 84 ? -8.667 -12.779 4.367 1.00 92.06 84 VAL A O 1
ATOM 655 N N . VAL A 1 85 ? -6.976 -13.401 3.039 1.00 93.50 85 VAL A N 1
ATOM 656 C CA . VAL A 1 85 ? -7.807 -14.268 2.186 1.00 93.50 85 VAL A CA 1
ATOM 657 C C . VAL A 1 85 ? -8.343 -15.469 2.967 1.00 93.50 85 VAL A C 1
ATOM 659 O O . VAL A 1 85 ? -9.519 -15.803 2.821 1.00 93.50 85 VAL A O 1
ATOM 662 N N . GLU A 1 86 ? -7.524 -16.095 3.814 1.00 92.31 86 GLU A N 1
ATOM 663 C CA . GLU A 1 86 ? -7.947 -17.209 4.669 1.00 92.31 86 GLU A CA 1
ATOM 664 C C . GLU A 1 86 ? -9.047 -16.787 5.655 1.00 92.31 86 GLU A C 1
ATOM 666 O O . GLU A 1 86 ? -10.080 -17.456 5.758 1.00 92.31 86 GLU A O 1
ATOM 671 N N . GLU A 1 87 ? -8.881 -15.644 6.326 1.00 90.12 87 GLU A N 1
ATOM 672 C CA . GLU A 1 87 ? -9.898 -15.089 7.226 1.00 90.12 87 GLU A CA 1
ATOM 673 C C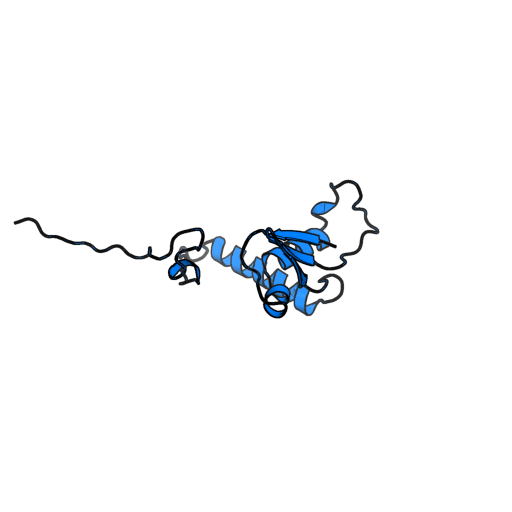 . GLU A 1 87 ? -11.203 -14.768 6.478 1.00 90.12 87 GLU A C 1
ATOM 675 O O . GLU A 1 87 ? -12.300 -15.101 6.942 1.00 90.12 87 GLU A O 1
ATOM 680 N N . MET A 1 88 ? -11.096 -14.186 5.280 1.00 90.50 88 MET A N 1
ATOM 681 C CA . MET A 1 88 ? -12.245 -13.836 4.441 1.00 90.50 88 MET A CA 1
ATOM 682 C C . MET A 1 88 ? -12.964 -15.048 3.841 1.00 90.50 88 MET A C 1
ATOM 684 O O . MET A 1 88 ? -14.151 -14.954 3.524 1.00 90.50 88 MET A O 1
ATOM 688 N N . ALA A 1 89 ? -12.300 -16.201 3.730 1.00 92.56 89 ALA A N 1
ATOM 689 C CA . ALA A 1 89 ? -12.914 -17.444 3.264 1.00 92.56 89 ALA A CA 1
ATOM 690 C C . ALA A 1 89 ? -13.925 -18.042 4.266 1.00 92.56 89 ALA A C 1
ATOM 692 O O . ALA A 1 89 ? -14.631 -18.993 3.929 1.00 92.56 89 ALA A O 1
ATOM 693 N N . MET A 1 90 ? -14.028 -17.496 5.487 1.00 84.31 90 MET A N 1
ATOM 694 C CA . MET A 1 90 ? -14.991 -17.910 6.517 1.00 84.31 90 MET A CA 1
ATOM 695 C C . MET A 1 90 ? -14.953 -19.408 6.865 1.00 84.31 90 MET A C 1
ATOM 697 O O . MET A 1 90 ? -15.992 -19.983 7.202 1.00 84.31 90 MET A O 1
ATOM 701 N N . GLY A 1 91 ? -13.783 -20.057 6.852 1.00 87.38 91 GLY A N 1
ATOM 702 C CA . GLY A 1 91 ? -13.673 -21.484 7.202 1.00 87.38 91 GLY A CA 1
ATOM 703 C C . GLY A 1 91 ? -14.311 -21.823 8.560 1.00 87.38 91 GLY A C 1
ATOM 704 O O . GLY A 1 91 ? -14.994 -22.836 8.705 1.00 87.38 91 GLY A O 1
ATOM 705 N N . ASN A 1 92 ? -14.200 -20.898 9.519 1.00 84.62 92 ASN A N 1
ATOM 706 C CA . ASN A 1 92 ? -14.777 -21.010 10.862 1.00 84.62 92 ASN A CA 1
ATOM 707 C C . ASN A 1 92 ? -16.155 -20.337 11.015 1.00 84.62 92 ASN A C 1
ATOM 709 O O . ASN A 1 92 ? -16.706 -20.326 12.112 1.00 84.62 92 ASN A O 1
ATOM 713 N N . LYS A 1 93 ? -16.721 -19.768 9.938 1.00 88.94 93 LYS A N 1
ATOM 714 C CA . LYS A 1 93 ? -18.008 -19.037 9.912 1.00 88.94 93 LYS A CA 1
ATOM 715 C C . LYS A 1 93 ? -18.111 -17.869 10.906 1.00 88.94 93 LYS A C 1
ATOM 717 O O . LYS A 1 93 ? -19.211 -17.476 11.285 1.00 88.94 93 LYS A O 1
ATOM 722 N N . VAL A 1 94 ? -16.978 -17.311 11.321 1.00 86.31 94 VAL A N 1
ATOM 723 C CA . VAL A 1 94 ? -16.887 -16.191 12.263 1.00 86.31 94 VAL A CA 1
ATOM 724 C C . VAL A 1 94 ? -16.034 -15.099 11.636 1.00 86.31 94 VAL A C 1
ATOM 726 O O . VAL A 1 94 ? -14.954 -15.388 11.131 1.00 86.31 94 VAL A O 1
ATOM 729 N N . PHE A 1 95 ? -16.507 -13.855 11.714 1.00 86.38 95 PHE A N 1
ATOM 730 C CA . PHE A 1 95 ? -15.706 -12.670 11.420 1.00 86.38 95 PHE A CA 1
ATOM 731 C C . PHE A 1 95 ? -15.345 -11.953 12.713 1.00 86.38 95 PHE A C 1
ATOM 733 O O . PHE A 1 95 ? -16.217 -11.658 13.533 1.00 86.38 95 PHE A O 1
ATOM 740 N N . VAL A 1 96 ? -14.058 -11.656 12.882 1.00 85.62 96 VAL A N 1
ATOM 741 C CA . VAL A 1 96 ? -13.569 -10.852 14.001 1.00 85.62 96 VAL A CA 1
ATOM 742 C C . VAL A 1 96 ? -13.661 -9.381 13.619 1.00 85.62 96 VAL A C 1
ATOM 744 O O . VAL A 1 96 ? -13.005 -8.924 12.686 1.00 85.62 96 VAL A O 1
ATOM 747 N N . ALA A 1 97 ? -14.473 -8.628 14.353 1.00 85.38 97 ALA A N 1
ATOM 748 C CA . ALA A 1 97 ? -14.619 -7.197 14.144 1.00 85.38 97 ALA A CA 1
ATOM 749 C C . ALA A 1 97 ? -13.634 -6.426 15.043 1.00 85.38 97 ALA A C 1
ATOM 751 O O . ALA A 1 97 ? -13.927 -6.106 16.196 1.00 85.38 97 ALA A O 1
ATOM 752 N N . ASN A 1 98 ? -12.423 -6.196 14.529 1.00 84.69 98 ASN A N 1
ATOM 753 C CA . ASN A 1 98 ? -11.351 -5.515 15.259 1.00 84.69 98 ASN A CA 1
ATOM 754 C C . ASN A 1 98 ? -11.599 -3.999 15.359 1.00 84.69 98 ASN A C 1
ATOM 756 O O . ASN A 1 98 ? -11.987 -3.354 14.387 1.00 84.69 98 ASN A O 1
ATOM 760 N N . VAL A 1 99 ? -11.313 -3.408 16.525 1.00 85.88 99 VAL A N 1
ATOM 761 C CA . VAL A 1 99 ? -11.418 -1.955 16.742 1.00 85.88 99 VAL A CA 1
ATOM 762 C C . VAL A 1 99 ? -10.239 -1.249 16.062 1.00 85.88 99 VAL A C 1
ATOM 764 O O . VAL A 1 99 ? -9.107 -1.317 16.536 1.00 85.88 99 VAL A O 1
ATOM 767 N N . GLY A 1 100 ? -10.502 -0.579 14.938 1.00 82.44 100 GLY A N 1
ATOM 768 C CA . GLY A 1 100 ? -9.518 0.201 14.181 1.00 82.44 100 GLY A CA 1
ATOM 769 C C . GLY A 1 100 ? -9.507 1.698 14.517 1.00 82.44 100 GLY A C 1
ATOM 770 O O . GLY A 1 100 ? -10.379 2.212 15.213 1.00 82.44 100 GLY A O 1
ATOM 771 N N . SER A 1 101 ? -8.542 2.441 13.961 1.00 79.50 101 SER A N 1
ATOM 772 C CA . SER A 1 101 ? -8.455 3.906 14.128 1.00 79.50 101 SER A CA 1
ATOM 773 C C . SER A 1 101 ? -9.711 4.642 13.646 1.00 79.50 101 SER A C 1
ATOM 775 O O . SER A 1 101 ? -10.094 5.657 14.228 1.00 79.50 101 SER A O 1
ATOM 777 N N . HIS A 1 102 ? -10.395 4.084 12.644 1.00 76.69 102 HIS A N 1
ATOM 778 C CA . HIS A 1 102 ? -11.664 4.592 12.125 1.00 76.69 102 HIS A CA 1
ATOM 779 C C . HIS A 1 102 ? -12.853 4.451 13.105 1.00 76.69 102 HIS A C 1
ATOM 781 O O . HIS A 1 102 ? -13.940 4.957 12.843 1.00 76.69 102 HIS A O 1
ATOM 787 N N . CYS A 1 103 ? -12.672 3.780 14.251 1.00 80.88 103 CYS A N 1
ATOM 788 C CA . CYS A 1 103 ? -13.671 3.725 15.323 1.00 80.88 103 CYS A CA 1
ATOM 789 C C . CYS A 1 103 ? -13.709 5.005 16.174 1.00 80.88 103 CYS A C 1
ATOM 791 O O . CYS A 1 103 ? -14.728 5.331 16.784 1.00 80.88 103 CYS A O 1
ATOM 793 N N . SER A 1 104 ? -12.587 5.724 16.236 1.00 78.75 104 SER A N 1
ATOM 794 C CA . SER A 1 104 ? -12.395 6.891 17.106 1.00 78.75 104 SER A CA 1
ATOM 795 C C . SER A 1 104 ? -12.136 8.190 16.351 1.00 78.75 104 SER A C 1
ATOM 797 O O . SER A 1 104 ? -12.261 9.264 16.934 1.00 78.75 104 SER A O 1
ATOM 799 N N . ASP A 1 105 ? -11.755 8.107 15.080 1.00 76.94 105 ASP A N 1
ATOM 800 C CA . ASP A 1 105 ? -11.475 9.273 14.252 1.00 76.94 105 ASP A CA 1
ATOM 801 C C . ASP A 1 105 ? -12.785 9.875 13.715 1.00 76.94 105 ASP A C 1
ATOM 803 O O . 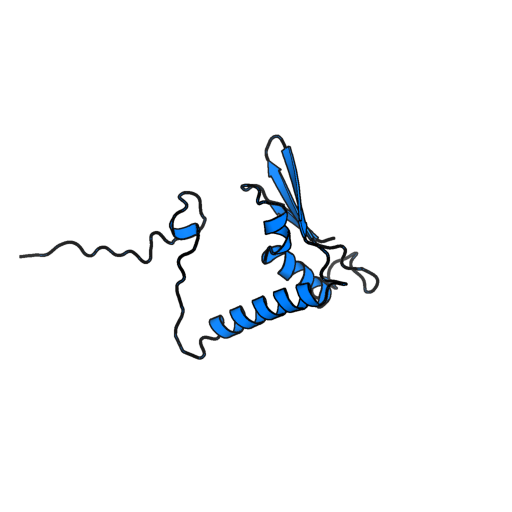ASP A 1 105 ? -13.597 9.206 13.085 1.00 76.94 105 ASP A O 1
ATOM 807 N N . GLU A 1 106 ? -13.022 11.160 13.979 1.00 68.94 106 GLU A N 1
ATOM 808 C CA . GLU A 1 106 ? -14.215 11.865 13.489 1.00 68.94 106 GLU A CA 1
ATOM 809 C C . GLU A 1 106 ? -14.183 12.118 11.979 1.00 68.94 106 GLU A C 1
ATOM 811 O O . GLU A 1 106 ? -15.201 12.483 11.393 1.00 68.94 106 GLU A O 1
ATOM 816 N N . ARG A 1 107 ? -13.012 11.956 11.356 1.00 70.75 107 ARG A N 1
ATOM 817 C CA . ARG A 1 107 ? -12.768 12.203 9.933 1.00 70.75 107 ARG A CA 1
ATOM 818 C C . ARG A 1 107 ? -12.412 10.931 9.167 1.00 70.75 107 ARG A C 1
ATOM 820 O O . ARG A 1 107 ? -12.050 11.024 7.994 1.00 70.75 107 ARG A O 1
ATOM 827 N N . SER A 1 108 ? -12.499 9.756 9.791 1.00 68.38 108 SER A N 1
ATOM 828 C CA . SER A 1 108 ? -12.290 8.498 9.080 1.00 68.38 108 SER A CA 1
ATOM 829 C C . SER A 1 108 ? -13.470 8.151 8.178 1.00 68.38 108 SER A C 1
ATOM 831 O O . SER A 1 108 ? -14.625 8.385 8.521 1.00 68.38 108 SER A O 1
ATOM 833 N N . TYR A 1 109 ? -13.162 7.554 7.030 1.00 64.50 109 TYR A N 1
ATOM 834 C CA . TYR A 1 109 ? -14.146 6.997 6.108 1.00 64.50 109 TYR A CA 1
ATOM 835 C C . TYR A 1 109 ? -14.624 5.619 6.602 1.00 64.50 109 TYR A C 1
ATOM 837 O O . TYR A 1 109 ? -13.792 4.774 6.934 1.00 64.50 109 TYR A O 1
ATOM 845 N N . GLY A 1 110 ? -15.940 5.380 6.623 1.00 64.38 110 GLY A N 1
ATOM 846 C CA . GLY A 1 110 ? -16.556 4.163 7.180 1.00 64.38 110 GLY A CA 1
ATOM 847 C C . GLY A 1 110 ? -16.973 4.310 8.652 1.00 64.38 110 GLY A C 1
ATOM 848 O O . GLY A 1 110 ? -16.755 5.354 9.257 1.00 64.38 110 GLY A O 1
ATOM 849 N N . ASP A 1 111 ? -17.568 3.268 9.237 1.00 58.31 111 ASP A N 1
ATOM 850 C CA . ASP A 1 111 ? -18.186 3.327 10.566 1.00 58.31 111 ASP A CA 1
ATOM 851 C C . ASP A 1 111 ? -17.505 2.396 11.575 1.00 58.31 111 ASP A C 1
ATOM 853 O O . ASP A 1 111 ? -17.529 1.181 11.404 1.00 58.31 111 ASP A O 1
ATOM 857 N N . CYS A 1 112 ? -17.004 2.936 12.695 1.00 59.69 112 CYS A N 1
ATOM 858 C CA . CYS A 1 112 ? -16.843 2.133 13.916 1.00 59.69 112 CYS A CA 1
ATOM 859 C C . CYS A 1 112 ? -17.047 2.927 15.230 1.00 59.69 112 CYS A C 1
ATOM 861 O O . CYS A 1 112 ? -16.520 2.612 16.291 1.00 59.69 112 CYS A O 1
ATOM 863 N N . LYS A 1 113 ? -17.971 3.888 15.232 1.00 61.72 113 LYS A N 1
ATOM 864 C CA . LYS A 1 113 ? -18.738 4.240 16.446 1.00 61.72 113 LYS A CA 1
ATOM 865 C C . LYS A 1 113 ? -19.915 3.272 16.638 1.00 61.72 113 LYS A C 1
ATOM 867 O O . LYS A 1 113 ? -20.972 3.668 17.106 1.00 61.72 113 LYS A O 1
ATOM 872 N N . LEU A 1 114 ? -19.768 2.033 16.164 1.00 56.78 114 LEU A N 1
ATOM 873 C CA . LEU A 1 114 ? -20.846 1.379 15.412 1.00 56.78 114 LEU A CA 1
ATOM 874 C C . LEU A 1 114 ? -20.910 -0.141 15.474 1.00 56.78 114 LEU A C 1
ATOM 876 O O . LEU A 1 114 ? -21.860 -0.726 14.972 1.00 56.78 114 LEU A O 1
ATOM 880 N N . HIS A 1 115 ? -20.078 -0.772 16.289 1.00 56.81 115 HIS A N 1
ATOM 881 C CA . HIS A 1 115 ? -20.619 -1.913 17.038 1.00 56.81 115 HIS A CA 1
ATOM 882 C C . HIS A 1 115 ? -21.575 -1.460 18.161 1.00 56.81 115 HIS A C 1
ATOM 884 O O . HIS A 1 115 ? -22.009 -2.261 18.982 1.00 56.81 115 HIS A O 1
ATOM 890 N N . LEU A 1 116 ? -21.917 -0.168 18.209 1.00 62.03 116 LEU A N 1
ATOM 891 C CA . LEU A 1 116 ? -22.800 0.443 19.187 1.00 62.03 116 LEU A CA 1
ATOM 892 C C . LEU A 1 116 ? -24.258 0.424 18.703 1.00 62.03 116 LEU A C 1
ATOM 894 O O . LEU A 1 116 ? -24.658 1.223 17.860 1.00 62.03 116 LEU A O 1
ATOM 898 N N . ALA A 1 117 ? -25.073 -0.413 19.344 1.00 60.47 117 ALA A N 1
ATOM 899 C CA . ALA A 1 117 ? -26.482 -0.121 19.583 1.00 60.47 117 ALA A CA 1
ATOM 900 C C . ALA A 1 117 ? -26.650 0.265 21.063 1.00 60.47 117 ALA A C 1
ATOM 902 O O . ALA A 1 117 ? -26.1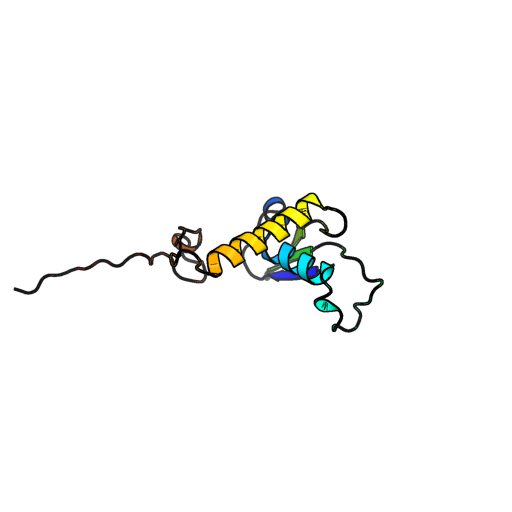58 -0.442 21.943 1.00 60.47 117 ALA A O 1
ATOM 903 N N . LYS A 1 118 ? -27.376 1.346 21.371 1.00 58.34 118 LYS A N 1
ATOM 904 C CA . LYS A 1 118 ? -28.015 1.497 22.689 1.00 58.34 118 LYS A CA 1
ATOM 905 C C . LYS A 1 118 ? -29.492 1.157 22.531 1.00 58.34 118 LYS A C 1
ATOM 907 O O . LYS A 1 118 ? -30.204 1.889 21.854 1.00 58.34 118 LYS A O 1
ATOM 912 N N . ALA A 1 119 ? -29.961 0.089 23.172 1.00 48.34 119 ALA A N 1
ATOM 913 C CA . ALA A 1 119 ? -31.395 -0.115 23.353 1.00 48.34 119 ALA A CA 1
ATOM 914 C C . ALA A 1 119 ? -31.882 0.728 24.548 1.00 48.34 119 ALA A C 1
ATOM 916 O O . ALA A 1 119 ? -31.439 0.529 25.677 1.00 48.34 119 ALA A O 1
ATOM 917 N N . VAL A 1 120 ? -32.768 1.688 24.286 1.00 56.06 120 VAL A N 1
ATOM 918 C CA . VAL A 1 120 ? -33.510 2.523 25.256 1.00 56.06 120 VAL A CA 1
ATOM 919 C C . VAL A 1 120 ? -34.815 2.911 24.539 1.00 56.06 120 VAL A C 1
ATOM 921 O O . VAL A 1 120 ? -34.724 3.350 23.399 1.00 56.06 120 VAL A O 1
ATOM 924 N N . THR A 1 121 ? -36.046 2.733 25.035 1.00 52.97 121 THR A N 1
ATOM 925 C CA . THR A 1 121 ? -36.621 2.550 26.387 1.00 52.97 121 T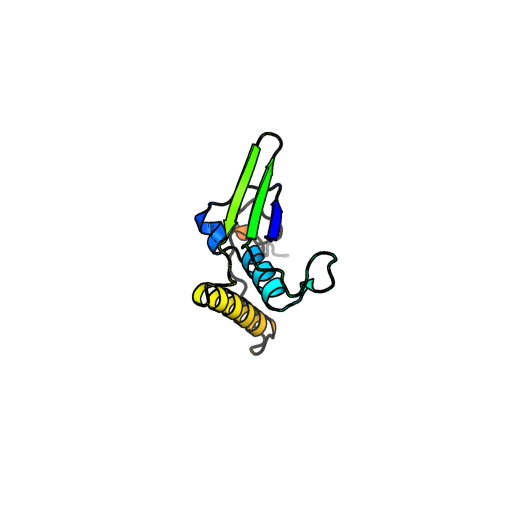HR A CA 1
ATOM 926 C C . THR A 1 121 ? -37.911 1.692 26.361 1.00 52.97 121 THR A C 1
ATOM 928 O O . THR A 1 121 ? -38.526 1.517 25.314 1.00 52.97 121 THR A O 1
ATOM 931 N N . TYR A 1 122 ? -38.296 1.200 27.547 1.00 59.44 122 TYR A N 1
ATOM 932 C CA . TYR A 1 122 ? -39.517 0.479 27.966 1.00 59.44 122 TYR A CA 1
ATOM 933 C C . TYR A 1 122 ? -40.857 1.126 27.536 1.00 59.44 122 TYR A C 1
ATOM 935 O O . TYR A 1 122 ? -40.952 2.351 27.497 1.00 59.44 122 TYR A O 1
ATOM 943 N N . PHE A 1 123 ? -41.891 0.307 27.293 1.00 49.91 123 PHE A N 1
ATOM 944 C CA . PHE A 1 123 ? -43.304 0.718 27.205 1.00 49.91 123 PHE A CA 1
ATOM 945 C C . PHE A 1 123 ? -44.079 0.037 28.349 1.00 49.91 123 PHE A C 1
ATOM 947 O O . PHE A 1 123 ? -43.913 -1.171 28.532 1.00 49.91 123 PHE A O 1
ATOM 954 N N . GLU A 1 124 ? -44.849 0.820 29.118 1.00 46.31 124 GLU A N 1
ATOM 955 C CA . GLU A 1 124 ? -45.777 0.353 30.174 1.00 46.31 124 GLU A CA 1
ATOM 956 C C . GLU A 1 124 ? -46.910 -0.525 29.632 1.00 46.31 124 GLU A C 1
ATOM 958 O O . GLU A 1 124 ? -47.422 -0.225 28.527 1.00 46.31 124 GLU A O 1
#

Radius of gyration: 19.57 Å; Cα contacts (8 Å, |Δi|>4): 140; chains: 1; bounding box: 61×46×53 Å

Nearest PDB structures (foldseek):
  4ic1-assembly1_D  TM=5.047E-01  e=5.206E-01  Saccharolobus solfataricus P2
  4ic1-assembly1_J  TM=4.888E-01  e=3.981E-01  Saccharolobus solfataricus P2
  4ic1-assembly1_K  TM=4.653E-01  e=1.018E+00  Saccharolobus solfataricus P2
  3h4r-assembly1_A  TM=3.943E-01  e=1.628E+00  Escherichia coli K-12

Secondary structure (DSSP, 8-state):
-EEEEE-SPPPPHHHHHT-HHHHHHHHHHHTTTTTTSTT--TT-----EEEEEE-SS-EEEEEE--GGG-HHHHHHHHHHHHHHHHHHTTTTS-------GGGT-TT-SS--S-S---------

Organism: NCBI:txid449393

Sequence (124 aa):
MIVDLKTGTEISKDKAQEHPQLGLYQLAFANHAFDHIEGIDSASVLGGAKLVFVNDKNLSERPQDSLGHNDEKREHFENMVASVVEEMAMGNKVFVANVGSHCSDERSYGDCKLHLAKAVTYFE

Solvent-accessible surface area (backbone atoms only — not comparable to full-atom values): 7831 Å² total; per-residue (Å²): 100,49,77,46,82,38,73,67,86,82,76,56,53,73,59,31,57,73,30,64,73,52,49,50,54,52,50,37,55,78,66,57,70,48,64,86,41,90,94,47,54,96,84,63,68,70,67,21,29,30,42,37,32,50,56,102,87,52,78,49,77,26,58,20,75,41,55,77,85,31,65,68,64,37,50,52,49,53,50,53,51,51,51,53,51,54,59,71,65,36,85,82,76,62,84,85,86,76,91,52,72,40,35,76,42,94,82,42,86,73,84,36,75,56,92,62,79,84,92,81,83,90,80,137

pLDDT: mean 87.08, std 13.15, range [46.31, 98.12]

Mean predicted aligned error: 7.1 Å

InterPro domains:
  IPR011604 PD-(D/E)XK endonuclease-like domain superfamily [G3DSA:3.90.320.10] (1-113)
  IPR038726 PD-(D/E)XK endonuclease-like domain, AddAB-type [PF12705] (2-104)

Foldseek 3Di:
DAEAEAQDDDDDLVCLQLPLVQLVVLVCVVVCVCVVPPPDDPVDDFQFYWYWHDYPPDIDIRTHGHPRPPVPSNVVSVVVVVVVVVQVVCPVVDHDDDDDPQLPDPPDDDYNCPVDDDDDDDDD